Protein AF-A0A7L4PI75-F1 (afdb_monomer_lite)

Secondary structure (DSSP, 8-state):
-HHHHHHHHHHHHHHHHHHHHHHHHHHHHHHHHHHHTT---S-SEEEETTEEEEEE-STTSSS-EEEEEEEHHHHHHHHHHHHHHTT--GGGT-EEEEEPPP----TT-----S----PPEEEEE-THHHHHHHHHHHHHTTTPEEEEEEETTEEEEEEEEEPPP-

Foldseek 3Di:
DVVVVVVVLLVQLLVLLCVVCVVVLVVQVVVLVCVLVVNDPPDQWDCDPNWIWGWADDPPDDATWIKIKDFPVVSVVSSCVSCVVSVHHQVNQFDWDWDADDDDDDPDDDDDDPDPHPDTDTDGDRCVVVSVVVNQVVLVVVQWHWDWDDDPPTIMIMTIHHRDDD

pLDDT: mean 74.2, std 16.5, range [35.09, 92.38]

Structure (mmCIF, N/CA/C/O backbone):
data_AF-A0A7L4PI75-F1
#
_entry.id   AF-A0A7L4PI75-F1
#
loop_
_atom_site.group_PDB
_atom_site.id
_atom_site.type_sy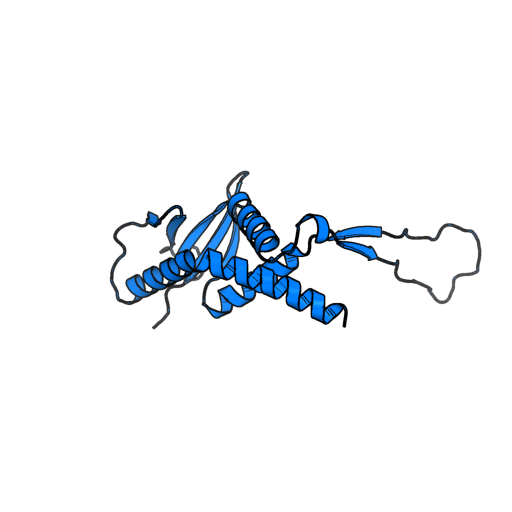mbol
_atom_site.label_atom_id
_atom_site.label_alt_id
_atom_site.label_comp_id
_atom_site.label_asym_id
_atom_site.label_entity_id
_atom_site.label_seq_id
_atom_site.pdbx_PDB_ins_code
_atom_site.Cartn_x
_atom_site.Cartn_y
_atom_site.Cartn_z
_atom_site.occupancy
_atom_site.B_iso_or_equiv
_atom_site.auth_seq_id
_atom_site.auth_comp_id
_atom_site.auth_asym_id
_atom_site.auth_atom_id
_atom_site.pdbx_PDB_model_num
ATOM 1 N N . MET A 1 1 ? 1.010 -5.432 -28.015 1.00 50.91 1 MET A N 1
ATOM 2 C CA . MET A 1 1 ? 2.170 -6.319 -27.777 1.00 50.91 1 MET A CA 1
ATOM 3 C C . MET A 1 1 ? 3.178 -5.773 -26.766 1.00 50.91 1 MET A C 1
ATOM 5 O O . MET A 1 1 ? 3.318 -6.403 -25.735 1.00 50.91 1 MET A O 1
ATOM 9 N N . ARG A 1 2 ? 3.870 -4.633 -26.975 1.00 57.34 2 ARG A N 1
ATOM 10 C CA . ARG A 1 2 ? 4.796 -4.093 -25.939 1.00 57.34 2 ARG A CA 1
ATOM 11 C C . ARG A 1 2 ? 4.088 -3.529 -24.696 1.00 57.34 2 ARG A C 1
ATOM 13 O O . ARG A 1 2 ? 4.632 -3.617 -23.606 1.00 57.34 2 ARG A O 1
ATOM 20 N N . ARG A 1 3 ? 2.881 -2.971 -24.863 1.00 58.78 3 ARG A N 1
ATOM 21 C CA . ARG A 1 3 ? 2.066 -2.420 -23.766 1.00 58.78 3 ARG A CA 1
ATOM 22 C C . ARG A 1 3 ? 1.552 -3.514 -22.822 1.00 58.78 3 ARG A C 1
ATOM 24 O O . ARG A 1 3 ? 1.600 -3.326 -21.618 1.00 58.78 3 ARG A O 1
ATOM 31 N N . ASP A 1 4 ? 1.167 -4.661 -23.377 1.00 71.19 4 ASP A N 1
ATOM 32 C CA . ASP A 1 4 ? 0.613 -5.791 -22.618 1.00 71.19 4 ASP A CA 1
ATOM 33 C C . ASP A 1 4 ? 1.690 -6.430 -21.726 1.00 71.19 4 ASP A C 1
ATOM 35 O O . ASP A 1 4 ? 1.517 -6.518 -20.520 1.00 71.19 4 ASP A O 1
ATOM 39 N N . ALA A 1 5 ? 2.880 -6.702 -22.278 1.00 75.69 5 ALA A N 1
ATOM 40 C CA . ALA A 1 5 ? 3.997 -7.265 -21.510 1.00 75.69 5 ALA A CA 1
ATOM 41 C C . ALA A 1 5 ? 4.513 -6.341 -20.388 1.00 75.69 5 ALA A C 1
ATOM 43 O O . ALA A 1 5 ? 5.070 -6.814 -19.396 1.00 75.69 5 ALA A O 1
ATOM 44 N N . ARG A 1 6 ? 4.359 -5.021 -20.553 1.00 76.50 6 ARG A N 1
ATOM 45 C CA . ARG A 1 6 ? 4.706 -4.026 -19.531 1.00 76.50 6 ARG A CA 1
ATOM 46 C C . ARG A 1 6 ? 3.695 -4.041 -18.390 1.00 76.50 6 ARG A C 1
ATOM 48 O O . ARG A 1 6 ? 4.110 -4.098 -17.239 1.00 76.50 6 ARG A O 1
ATOM 55 N N . ILE A 1 7 ? 2.401 -4.032 -18.709 1.00 80.12 7 ILE A N 1
ATOM 56 C CA . ILE A 1 7 ? 1.324 -4.128 -17.714 1.00 80.12 7 ILE A CA 1
ATOM 57 C C . ILE A 1 7 ? 1.468 -5.434 -16.920 1.00 80.12 7 ILE A C 1
ATOM 59 O O . ILE A 1 7 ? 1.566 -5.382 -15.701 1.00 80.12 7 ILE A O 1
ATOM 63 N N . ASP A 1 8 ? 1.677 -6.567 -17.599 1.00 83.31 8 ASP A N 1
ATOM 64 C CA . ASP A 1 8 ? 1.905 -7.871 -16.955 1.00 83.31 8 ASP A CA 1
ATOM 65 C C . ASP A 1 8 ? 3.137 -7.886 -16.028 1.00 83.31 8 ASP A C 1
ATOM 67 O O . ASP A 1 8 ? 3.242 -8.686 -15.094 1.00 83.31 8 ASP A O 1
ATOM 71 N N . ARG A 1 9 ? 4.141 -7.046 -16.309 1.00 83.94 9 ARG A N 1
ATOM 72 C CA . ARG A 1 9 ? 5.330 -6.902 -15.460 1.00 83.94 9 ARG A CA 1
ATOM 73 C C . ARG A 1 9 ? 4.995 -6.112 -14.198 1.00 83.94 9 ARG A C 1
ATOM 75 O O . ARG A 1 9 ? 5.340 -6.567 -13.113 1.00 83.94 9 ARG A O 1
ATOM 82 N N . LEU A 1 10 ? 4.318 -4.975 -14.343 1.00 86.25 10 LEU A N 1
ATOM 83 C CA . LEU A 1 10 ? 3.906 -4.130 -13.221 1.00 86.25 10 LEU A CA 1
ATOM 84 C C . LEU A 1 10 ? 2.918 -4.856 -12.305 1.00 86.25 10 LEU A C 1
ATOM 86 O O . LEU A 1 10 ? 3.100 -4.833 -11.091 1.00 86.25 10 LEU A O 1
ATOM 90 N N . ASP A 1 11 ? 1.959 -5.586 -12.878 1.00 87.81 11 ASP A N 1
ATOM 91 C CA . ASP A 1 11 ? 0.988 -6.388 -12.128 1.00 87.81 11 ASP A CA 1
ATOM 92 C C . ASP A 1 11 ? 1.660 -7.479 -11.286 1.00 87.81 11 ASP A C 1
ATOM 94 O O . ASP A 1 11 ? 1.264 -7.711 -10.144 1.00 87.81 11 ASP A O 1
ATOM 98 N N . ARG A 1 12 ? 2.712 -8.127 -11.804 1.00 88.69 12 ARG A N 1
ATOM 99 C CA . ARG A 1 12 ? 3.480 -9.117 -11.028 1.00 88.69 12 ARG A CA 1
ATOM 100 C C . ARG A 1 12 ? 4.191 -8.488 -9.836 1.00 88.69 12 ARG A C 1
ATOM 102 O O . ARG A 1 12 ? 4.108 -9.028 -8.738 1.00 88.69 12 ARG A O 1
ATOM 109 N N . ILE A 1 13 ? 4.829 -7.334 -10.033 1.00 89.31 13 ILE A N 1
ATOM 110 C CA . ILE A 1 13 ? 5.494 -6.614 -8.938 1.00 89.31 13 ILE A CA 1
ATOM 111 C C . ILE A 1 13 ? 4.457 -6.173 -7.902 1.00 89.31 13 ILE A C 1
ATOM 113 O O . ILE A 1 13 ? 4.661 -6.384 -6.709 1.00 89.31 13 ILE A O 1
ATOM 117 N N . ALA A 1 14 ? 3.328 -5.611 -8.340 1.00 90.44 14 ALA A N 1
ATOM 118 C CA . ALA A 1 14 ? 2.244 -5.205 -7.452 1.00 90.44 14 ALA A CA 1
ATOM 119 C C . ALA A 1 14 ? 1.698 -6.395 -6.643 1.00 90.44 14 ALA A C 1
ATOM 121 O O . ALA A 1 14 ? 1.503 -6.275 -5.434 1.00 90.44 14 ALA A O 1
ATOM 122 N N . ALA A 1 15 ? 1.520 -7.560 -7.272 1.00 91.25 15 ALA A N 1
ATOM 123 C CA . ALA A 1 15 ? 1.101 -8.780 -6.588 1.00 91.25 15 ALA A CA 1
ATOM 124 C C . ALA A 1 15 ? 2.119 -9.242 -5.527 1.00 91.25 15 ALA A C 1
ATOM 126 O O . ALA A 1 15 ? 1.714 -9.607 -4.425 1.00 91.25 15 ALA A O 1
ATOM 127 N N . GLU A 1 16 ? 3.422 -9.174 -5.812 1.00 92.38 16 GLU A N 1
ATOM 128 C CA . GLU A 1 16 ? 4.480 -9.492 -4.838 1.00 92.38 16 GLU A CA 1
ATOM 129 C C . GLU A 1 16 ? 4.520 -8.497 -3.666 1.00 92.38 16 GLU A C 1
ATOM 131 O O . GLU A 1 16 ? 4.692 -8.898 -2.507 1.00 92.38 16 GLU A O 1
ATOM 136 N N . VAL A 1 17 ? 4.311 -7.202 -3.936 1.00 91.88 17 VAL A N 1
ATOM 137 C CA . VAL A 1 17 ? 4.186 -6.173 -2.891 1.00 91.88 17 VAL A CA 1
ATOM 138 C C . VAL A 1 17 ? 2.980 -6.478 -2.002 1.00 91.88 17 VAL A C 1
ATOM 140 O O . VAL A 1 17 ? 3.128 -6.564 -0.785 1.00 91.88 17 VAL A O 1
ATOM 143 N N . LEU A 1 18 ? 1.802 -6.705 -2.588 1.00 92.06 18 LEU A N 1
ATOM 144 C CA . LEU A 1 18 ? 0.574 -7.014 -1.848 1.00 92.06 18 LEU A CA 1
ATOM 145 C C . LEU A 1 18 ? 0.684 -8.322 -1.059 1.00 92.06 18 LEU A C 1
ATOM 147 O O . LEU A 1 18 ? 0.222 -8.386 0.079 1.00 92.06 18 LEU A O 1
ATOM 151 N N . GLY A 1 19 ? 1.323 -9.345 -1.630 1.00 91.69 19 GLY A N 1
ATOM 152 C CA . GLY A 1 19 ? 1.611 -10.601 -0.942 1.00 91.69 19 GLY A CA 1
ATOM 153 C C . GLY A 1 19 ? 2.495 -10.383 0.284 1.00 91.69 19 GLY A C 1
ATOM 154 O O . GLY A 1 19 ? 2.195 -10.893 1.362 1.00 91.69 19 GLY A O 1
ATOM 155 N N . SER A 1 20 ? 3.524 -9.545 0.154 1.00 89.69 20 SER A N 1
ATOM 156 C CA . SER A 1 20 ? 4.416 -9.190 1.263 1.00 89.69 20 SER A CA 1
ATOM 157 C C . SER A 1 20 ? 3.734 -8.320 2.329 1.00 89.69 20 SER A C 1
ATOM 159 O O . SER A 1 20 ? 4.077 -8.411 3.504 1.00 89.69 20 SER A O 1
ATOM 161 N N . LEU A 1 21 ? 2.741 -7.509 1.949 1.00 90.69 21 LEU A N 1
ATOM 162 C CA . LEU A 1 21 ? 1.905 -6.737 2.878 1.00 90.69 21 LEU A CA 1
ATOM 163 C C . LEU A 1 21 ? 0.782 -7.575 3.518 1.00 90.69 21 LEU A C 1
ATOM 165 O O . LEU A 1 21 ? 0.109 -7.090 4.426 1.00 90.69 21 LEU A O 1
ATOM 169 N N . GLY A 1 22 ? 0.555 -8.814 3.070 1.00 89.06 22 GLY A N 1
ATOM 170 C CA . GLY A 1 22 ? -0.646 -9.591 3.384 1.00 89.06 22 GLY A CA 1
ATOM 171 C C . GLY A 1 22 ? -0.906 -9.804 4.878 1.00 89.06 22 GLY A C 1
ATOM 172 O O . GLY A 1 22 ? -2.045 -9.654 5.326 1.00 89.06 22 GLY A O 1
ATOM 173 N N . GLU A 1 23 ? 0.130 -10.104 5.664 1.00 87.38 23 GLU A N 1
ATOM 174 C CA . GLU A 1 23 ? 0.005 -10.286 7.120 1.00 87.38 23 GLU A CA 1
ATOM 175 C C . GLU A 1 23 ? -0.354 -8.971 7.825 1.00 87.38 23 GLU A C 1
ATOM 177 O O . GLU A 1 23 ? -1.240 -8.945 8.681 1.00 87.38 23 GLU A O 1
ATOM 182 N N . MET A 1 24 ? 0.262 -7.862 7.407 1.00 89.69 24 MET A N 1
ATOM 183 C CA . MET A 1 24 ? -0.026 -6.524 7.929 1.00 89.69 24 MET A CA 1
ATOM 184 C C . MET A 1 24 ? -1.449 -6.072 7.576 1.00 89.69 24 MET A C 1
ATOM 186 O O . MET A 1 24 ? -2.165 -5.583 8.449 1.00 89.69 24 MET A O 1
ATOM 190 N N . ILE A 1 25 ? -1.899 -6.302 6.337 1.00 89.94 25 ILE A N 1
ATOM 191 C CA . ILE A 1 25 ? -3.275 -6.002 5.911 1.00 89.94 25 ILE A CA 1
ATOM 192 C C . ILE A 1 25 ? -4.276 -6.837 6.718 1.00 89.94 25 ILE A C 1
ATOM 194 O O . ILE A 1 25 ? -5.273 -6.310 7.202 1.00 89.94 25 ILE A O 1
ATOM 198 N N . SER A 1 26 ? -3.990 -8.124 6.927 1.00 89.44 26 SER A N 1
ATOM 199 C CA . SER A 1 26 ? -4.847 -9.002 7.735 1.00 89.44 26 SER A CA 1
ATOM 200 C C . SER A 1 26 ? -4.919 -8.539 9.196 1.00 89.44 26 SER A C 1
ATOM 202 O O . SER A 1 26 ? -5.973 -8.625 9.826 1.00 89.44 26 SER A O 1
ATOM 204 N N . ALA A 1 27 ? -3.817 -8.008 9.738 1.00 88.12 27 ALA A N 1
ATOM 205 C CA . ALA A 1 27 ? -3.800 -7.401 11.064 1.00 88.12 27 ALA A CA 1
ATOM 206 C C . ALA A 1 27 ? -4.647 -6.116 11.118 1.00 88.12 27 ALA A C 1
ATOM 208 O O . ALA A 1 27 ? -5.445 -5.974 12.045 1.00 88.12 27 ALA A O 1
ATOM 209 N N . LEU A 1 28 ? -4.545 -5.227 10.116 1.00 88.75 28 LEU A N 1
ATOM 210 C CA . LEU A 1 28 ? -5.413 -4.044 9.995 1.00 88.75 28 LEU A CA 1
ATOM 211 C C . LEU A 1 28 ? -6.896 -4.437 9.983 1.00 88.75 28 LEU A C 1
ATOM 213 O O . LEU A 1 28 ? -7.673 -3.916 10.783 1.00 88.75 28 LEU A O 1
ATOM 217 N N . GLU A 1 29 ? -7.266 -5.401 9.137 1.00 89.25 29 GLU A N 1
ATOM 218 C CA . GLU A 1 29 ? -8.634 -5.921 9.020 1.00 89.25 29 GLU A CA 1
ATOM 219 C C . GLU A 1 29 ? -9.141 -6.503 10.343 1.00 89.25 29 GLU A C 1
ATOM 221 O O . GLU A 1 29 ? -10.248 -6.190 10.787 1.00 89.25 29 GLU A O 1
ATOM 226 N N . GLY A 1 30 ? -8.330 -7.328 11.009 1.00 87.31 30 GLY A N 1
ATOM 227 C CA . GLY A 1 30 ? -8.685 -7.926 12.294 1.00 87.31 30 GLY A CA 1
ATOM 228 C C . GLY A 1 30 ? -8.881 -6.888 13.400 1.00 87.31 30 GLY A C 1
ATOM 229 O O . GLY A 1 30 ? -9.808 -7.010 14.205 1.00 87.31 30 GLY A O 1
ATOM 230 N N . MET A 1 31 ? -8.045 -5.848 13.429 1.00 86.88 31 MET A N 1
ATOM 231 C CA . MET A 1 31 ? -8.150 -4.756 14.398 1.00 86.88 31 MET A CA 1
ATOM 232 C C . MET A 1 31 ? -9.382 -3.884 14.144 1.00 86.88 31 MET A C 1
ATOM 234 O O . MET A 1 31 ? -10.126 -3.607 15.085 1.00 86.88 31 MET A O 1
ATOM 238 N N . ALA A 1 32 ? -9.630 -3.500 12.889 1.00 85.62 32 ALA A N 1
ATOM 239 C CA . ALA A 1 32 ? -10.792 -2.697 12.520 1.00 85.62 32 ALA A CA 1
ATOM 240 C C . ALA A 1 32 ? -12.106 -3.423 12.853 1.00 85.62 32 ALA A C 1
ATOM 242 O O . ALA A 1 32 ? -13.006 -2.828 13.444 1.00 85.62 32 ALA A O 1
ATOM 243 N N . ARG A 1 33 ? -12.182 -4.733 12.572 1.00 85.00 33 ARG A N 1
ATOM 244 C CA . ARG A 1 33 ? -13.334 -5.574 12.943 1.00 85.00 33 ARG A CA 1
ATOM 245 C C . ARG A 1 33 ? -13.491 -5.737 14.448 1.00 85.00 33 ARG A C 1
ATOM 247 O O . ARG A 1 33 ? -14.596 -5.614 14.953 1.00 85.00 33 ARG A O 1
ATOM 254 N N . SER A 1 34 ? -12.397 -5.972 15.175 1.00 83.31 34 SER A N 1
ATOM 255 C CA . SER A 1 34 ? -12.455 -6.111 16.638 1.00 83.31 34 SER A CA 1
ATOM 256 C C . SER A 1 34 ? -13.036 -4.858 17.295 1.00 83.31 34 SER A C 1
ATOM 258 O O . SER A 1 34 ? -13.853 -4.968 18.208 1.00 83.31 34 SER A O 1
ATOM 260 N N . GLN A 1 35 ? -12.654 -3.678 16.803 1.00 81.00 35 GLN A N 1
ATOM 261 C CA . GLN A 1 35 ? -13.195 -2.419 17.298 1.00 81.00 35 GLN A CA 1
ATOM 262 C C . GLN A 1 35 ? -14.682 -2.249 16.946 1.00 81.00 35 GLN A C 1
ATOM 264 O O . GLN A 1 35 ? -15.443 -1.810 17.807 1.00 81.00 35 GLN A O 1
ATOM 269 N N . ALA A 1 36 ? -15.095 -2.622 15.728 1.00 78.06 36 ALA A N 1
ATOM 270 C CA . ALA A 1 36 ? -16.501 -2.606 15.312 1.00 78.06 36 ALA A CA 1
ATOM 271 C C . ALA A 1 36 ? -17.369 -3.554 16.161 1.00 78.06 36 ALA A C 1
ATOM 273 O O . ALA A 1 36 ? -18.442 -3.174 16.614 1.00 78.06 36 ALA A O 1
ATOM 274 N N . ASP A 1 37 ? -16.843 -4.729 16.518 1.00 79.81 37 ASP A N 1
ATOM 275 C CA . ASP A 1 37 ? -17.486 -5.693 17.424 1.00 79.81 37 ASP A CA 1
ATOM 276 C C . ASP A 1 37 ? -17.534 -5.217 18.898 1.00 79.81 37 ASP A C 1
ATOM 278 O O . ASP A 1 37 ? -17.852 -5.990 19.808 1.00 79.81 37 ASP A O 1
ATOM 282 N N . GLY A 1 38 ? -17.152 -3.965 19.177 1.00 70.12 38 GLY A N 1
ATOM 283 C CA . GLY A 1 38 ? -17.125 -3.376 20.515 1.00 70.12 38 GLY A CA 1
ATOM 284 C C . GLY A 1 38 ? -15.997 -3.900 21.409 1.00 70.12 38 GLY A C 1
ATOM 285 O O . GLY A 1 38 ? -15.953 -3.587 22.604 1.00 70.12 38 GLY A O 1
ATOM 286 N N . ARG A 1 39 ? -15.056 -4.687 20.866 1.00 71.06 39 ARG A N 1
ATOM 287 C CA . ARG A 1 39 ? -13.869 -5.133 21.604 1.00 71.06 39 ARG A CA 1
ATOM 288 C C . ARG A 1 39 ? -12.845 -4.012 21.577 1.00 71.06 39 ARG A C 1
ATOM 290 O O . ARG A 1 39 ? -12.043 -3.904 20.655 1.00 71.06 39 ARG A O 1
ATOM 297 N N . SER A 1 40 ? -12.884 -3.186 22.619 1.00 66.75 40 SER A N 1
ATOM 298 C CA . SER A 1 40 ? -11.924 -2.101 22.795 1.00 66.75 40 SER A CA 1
ATOM 299 C C . SER A 1 40 ? -10.501 -2.649 22.784 1.00 66.75 40 SER A C 1
ATOM 301 O O . SER A 1 40 ? -10.112 -3.449 23.643 1.00 66.75 40 SER A O 1
ATOM 303 N N . LEU A 1 41 ? -9.723 -2.214 21.802 1.00 68.44 41 LEU A N 1
ATOM 304 C CA . LEU A 1 41 ? -8.289 -2.431 21.793 1.00 68.44 41 LEU A CA 1
ATOM 305 C C . LEU A 1 41 ? -7.688 -1.613 22.944 1.00 68.44 41 LEU A C 1
ATOM 307 O O . LEU A 1 41 ? -7.776 -0.388 22.989 1.00 68.44 41 LEU A O 1
ATOM 311 N N . SER A 1 42 ? -7.103 -2.312 23.914 1.00 59.78 42 SER A N 1
ATOM 312 C CA . SER A 1 42 ? -6.676 -1.753 25.202 1.00 59.78 42 SER A CA 1
ATOM 313 C C . SER A 1 42 ? -5.508 -0.764 25.118 1.00 59.78 42 SER A C 1
ATOM 315 O O . SER A 1 42 ? -5.241 -0.068 26.097 1.00 59.78 42 SER A O 1
ATOM 317 N N . SER A 1 43 ? -4.827 -0.674 23.972 1.00 62.16 43 SER A N 1
ATOM 318 C CA . SER A 1 43 ? -3.751 0.285 23.723 1.00 62.16 43 SER A CA 1
ATOM 319 C C . SER A 1 43 ? -4.002 1.060 22.435 1.00 62.16 43 SER A C 1
ATOM 321 O O . SER A 1 43 ? -4.351 0.472 21.412 1.00 62.16 43 SER A O 1
ATOM 323 N N . ARG A 1 44 ? -3.768 2.377 22.486 1.00 64.19 44 ARG A N 1
ATOM 324 C CA . ARG A 1 44 ? -3.780 3.252 21.305 1.00 64.19 44 ARG A CA 1
ATOM 325 C C . ARG A 1 44 ? -2.591 3.001 20.386 1.00 64.19 44 ARG A C 1
ATOM 327 O O . ARG A 1 44 ? -2.749 3.193 19.191 1.00 64.19 44 ARG A O 1
ATOM 334 N N . ASP A 1 45 ? -1.476 2.520 20.936 1.00 66.94 45 ASP A N 1
ATOM 335 C CA . ASP A 1 45 ? -0.288 2.114 20.189 1.00 66.94 45 ASP A CA 1
ATOM 336 C C . ASP A 1 45 ? -0.047 0.620 20.390 1.00 66.94 45 ASP A C 1
ATOM 338 O O . ASP A 1 45 ? 0.163 0.139 21.509 1.00 66.94 45 ASP A O 1
ATOM 342 N N . LEU A 1 46 ? -0.082 -0.131 19.301 1.00 75.25 46 LEU A N 1
ATOM 343 C CA . LEU A 1 46 ? 0.116 -1.570 19.290 1.00 75.25 46 LEU A CA 1
ATOM 344 C C . LEU A 1 46 ? 1.308 -1.890 18.402 1.00 75.25 46 LEU A C 1
ATOM 346 O O . LEU A 1 46 ? 1.435 -1.395 17.284 1.00 75.25 46 LEU A O 1
ATOM 350 N N . ARG A 1 47 ? 2.199 -2.740 18.904 1.00 74.50 47 ARG A N 1
ATOM 351 C CA . ARG A 1 47 ? 3.265 -3.315 18.094 1.00 74.50 47 ARG A CA 1
ATOM 352 C C . ARG A 1 47 ? 2.878 -4.748 17.781 1.00 74.50 47 ARG A C 1
ATOM 354 O O . ARG A 1 47 ? 2.881 -5.593 18.673 1.00 74.50 47 ARG A O 1
ATOM 361 N N . ILE A 1 48 ? 2.489 -4.990 16.536 1.00 71.44 48 ILE A N 1
ATOM 362 C CA . ILE A 1 48 ? 2.179 -6.328 16.035 1.00 71.44 48 ILE A CA 1
ATOM 363 C C . ILE A 1 48 ? 3.277 -6.657 15.034 1.00 71.44 48 ILE A C 1
ATOM 365 O O . ILE A 1 48 ? 3.497 -5.907 14.082 1.00 71.44 48 ILE A O 1
ATOM 369 N N . MET A 1 49 ? 3.993 -7.752 15.292 1.00 73.94 49 MET A N 1
ATOM 370 C CA . MET A 1 49 ? 5.238 -8.073 14.592 1.00 73.94 49 MET A CA 1
ATOM 371 C C . MET A 1 49 ? 6.241 -6.905 14.700 1.00 73.94 49 MET A C 1
ATOM 373 O O . MET A 1 49 ? 6.453 -6.369 15.791 1.00 73.94 49 MET A O 1
ATOM 377 N N . ASP A 1 50 ? 6.822 -6.479 13.578 1.00 75.69 50 ASP A N 1
ATOM 378 C CA . ASP A 1 50 ? 7.739 -5.341 13.496 1.00 75.69 50 ASP A CA 1
ATOM 379 C C . ASP A 1 50 ? 7.051 -4.021 13.118 1.00 75.69 50 ASP A C 1
ATOM 381 O O . ASP A 1 50 ? 7.720 -3.003 12.934 1.00 75.69 50 ASP A O 1
ATOM 385 N N . HIS A 1 51 ? 5.718 -4.004 13.049 1.00 78.25 51 HIS A N 1
ATOM 386 C CA . HIS A 1 51 ? 4.953 -2.847 12.600 1.00 78.25 51 HIS A CA 1
ATOM 387 C C . HIS A 1 51 ? 4.292 -2.106 13.761 1.00 78.25 51 HIS A C 1
ATOM 389 O O . HIS A 1 51 ? 3.814 -2.700 14.734 1.00 78.25 51 HIS A O 1
ATOM 395 N N . ARG A 1 52 ? 4.263 -0.776 13.648 1.00 82.00 52 ARG A N 1
ATOM 396 C CA . ARG A 1 52 ? 3.570 0.103 14.589 1.00 82.00 52 ARG A CA 1
ATOM 397 C C . ARG A 1 52 ? 2.163 0.372 14.071 1.00 82.00 52 ARG A C 1
ATOM 399 O O . ARG A 1 52 ? 2.001 0.905 12.976 1.00 82.00 52 ARG A O 1
ATOM 406 N N . PHE A 1 53 ? 1.177 0.024 14.883 1.00 84.44 53 PHE A N 1
ATOM 407 C CA . PHE A 1 53 ? -0.229 0.308 14.657 1.00 84.44 53 PHE A CA 1
ATOM 408 C C . PHE A 1 53 ? -0.698 1.342 15.666 1.00 84.44 53 PHE A C 1
ATOM 410 O O . PHE A 1 53 ? -0.383 1.234 16.851 1.00 84.44 53 PHE A O 1
ATOM 417 N N . THR A 1 54 ? -1.466 2.318 15.207 1.00 84.25 54 THR A N 1
ATOM 418 C CA . THR A 1 54 ? -2.088 3.328 16.051 1.00 84.25 54 THR A CA 1
ATOM 419 C C . THR A 1 54 ? -3.589 3.361 15.804 1.00 84.25 54 THR A C 1
ATOM 421 O O . THR A 1 54 ? -4.070 3.125 14.693 1.00 84.25 54 THR A O 1
ATOM 424 N N . ILE A 1 55 ? -4.353 3.614 16.861 1.00 80.62 55 ILE A N 1
ATOM 425 C CA . ILE A 1 55 ? -5.803 3.771 16.779 1.00 80.62 55 ILE A CA 1
ATOM 426 C C . ILE A 1 55 ? -6.117 5.258 16.772 1.00 80.62 55 ILE A C 1
ATOM 428 O O . ILE A 1 55 ? -5.951 5.947 17.782 1.00 80.62 55 ILE A O 1
ATOM 432 N N . ARG A 1 56 ? -6.613 5.748 15.639 1.00 78.06 56 ARG A N 1
ATOM 433 C CA . ARG A 1 56 ? -7.079 7.125 15.500 1.00 78.06 56 ARG A CA 1
ATOM 434 C C . ARG A 1 56 ? -8.560 7.175 15.862 1.00 78.06 56 ARG A C 1
ATOM 436 O O . ARG A 1 56 ? -9.388 6.691 15.098 1.00 78.06 56 ARG A O 1
ATOM 443 N N . GLN A 1 57 ? -8.876 7.729 17.033 1.00 67.38 57 GLN A N 1
ATOM 444 C CA . GLN A 1 57 ? -10.254 7.851 17.536 1.00 67.38 57 GLN A CA 1
ATOM 445 C C . GLN A 1 57 ? -10.845 9.266 17.410 1.00 67.38 57 GLN A C 1
ATOM 447 O O . GLN A 1 57 ? -12.058 9.398 17.517 1.00 67.38 57 GLN A O 1
ATOM 452 N N . ASP A 1 58 ? -10.021 10.294 17.171 1.00 57.25 58 ASP A N 1
ATOM 453 C CA . ASP A 1 58 ? -10.415 11.695 17.382 1.00 57.25 58 ASP A CA 1
ATOM 454 C C . ASP A 1 58 ? -10.925 12.437 16.128 1.00 57.25 58 ASP A C 1
ATOM 456 O O . ASP A 1 58 ? -10.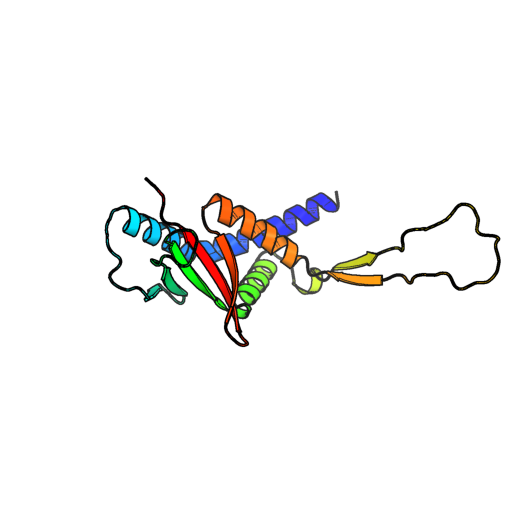491 12.225 14.992 1.00 57.25 58 ASP A O 1
ATOM 460 N N . ASP A 1 59 ? -11.782 13.409 16.437 1.00 48.81 59 ASP A N 1
ATOM 461 C CA . ASP A 1 59 ? -12.614 14.374 15.698 1.00 48.81 59 ASP A CA 1
ATOM 462 C C . ASP A 1 59 ? -11.884 15.280 14.675 1.00 48.81 59 ASP A C 1
ATOM 464 O O . ASP A 1 59 ? -12.476 16.192 14.096 1.00 48.81 59 ASP A O 1
ATOM 468 N N . GLN A 1 60 ? -10.584 15.068 14.466 1.00 48.81 60 GLN A N 1
ATOM 469 C CA . GLN A 1 60 ? -9.685 15.900 13.646 1.00 48.81 60 GLN A CA 1
ATOM 470 C C . GLN A 1 60 ? -9.418 15.298 12.252 1.00 48.81 60 GLN A C 1
ATOM 472 O O . GLN A 1 60 ? -8.605 15.817 11.487 1.00 48.81 60 GLN A O 1
ATOM 477 N N . GLY A 1 61 ? -10.086 14.196 11.903 1.00 53.50 61 GLY A N 1
ATOM 478 C CA . GLY A 1 61 ? -9.978 13.548 10.598 1.00 53.50 61 GLY A CA 1
ATOM 479 C C . GLY A 1 61 ? -11.273 12.842 10.188 1.00 53.50 61 GLY A C 1
ATOM 480 O O . GLY A 1 61 ? -12.154 12.639 11.021 1.00 53.50 61 GLY A O 1
ATOM 481 N N . PRO A 1 62 ? -11.412 12.465 8.904 1.00 55.94 62 PRO A N 1
ATOM 482 C CA . PRO A 1 62 ? -12.579 11.736 8.434 1.00 55.94 62 PRO A CA 1
ATOM 483 C C . PRO A 1 62 ? -12.500 10.303 8.977 1.00 55.94 62 PRO A C 1
ATOM 485 O O . PRO A 1 62 ? -11.670 9.509 8.536 1.00 55.94 62 PRO A O 1
ATOM 488 N N . SER A 1 63 ? -13.339 10.031 9.970 1.00 68.38 63 SER A N 1
ATOM 489 C CA . SER A 1 63 ? -13.643 8.728 10.568 1.00 68.38 63 SER A CA 1
ATOM 490 C C . SER A 1 63 ? -12.542 8.054 11.416 1.00 68.38 63 SER A C 1
ATOM 492 O O . SER A 1 63 ? -11.340 8.113 11.109 1.00 68.38 63 SER A O 1
ATOM 494 N N . PRO A 1 64 ? -12.952 7.389 12.514 1.00 81.50 64 PRO A N 1
ATOM 495 C CA . PRO A 1 64 ? -12.052 6.618 13.355 1.00 81.50 64 PRO A CA 1
ATOM 496 C C . PRO A 1 64 ? -11.509 5.396 12.595 1.00 81.50 64 PRO A C 1
ATOM 498 O O . PRO A 1 64 ? -12.203 4.790 11.776 1.00 81.50 64 PRO A O 1
ATOM 501 N N . ALA A 1 65 ? -10.230 5.080 12.807 1.00 86.94 65 ALA A N 1
ATOM 502 C CA . ALA A 1 65 ? -9.486 4.149 11.960 1.00 86.94 65 ALA A CA 1
ATOM 503 C C . ALA A 1 65 ? -8.317 3.475 12.691 1.00 86.94 65 ALA A C 1
ATOM 505 O O . ALA A 1 65 ? -7.769 4.014 13.658 1.00 86.94 65 ALA A O 1
ATOM 506 N N . VAL A 1 66 ? -7.873 2.335 12.159 1.00 88.81 66 VAL A N 1
ATOM 507 C CA . VAL A 1 66 ? -6.557 1.756 12.463 1.00 88.81 66 VAL A CA 1
ATOM 508 C C . VAL A 1 66 ? -5.553 2.262 11.439 1.00 88.81 66 VAL A C 1
ATOM 510 O O . VAL A 1 66 ? -5.818 2.228 10.237 1.00 88.81 66 VAL A O 1
ATOM 513 N N . VAL A 1 67 ? -4.393 2.714 11.904 1.00 89.62 67 VAL A N 1
ATOM 514 C CA . VAL A 1 67 ? -3.301 3.187 11.054 1.00 89.62 67 VAL A CA 1
ATOM 515 C C . VAL A 1 67 ? -2.069 2.335 11.310 1.00 89.62 67 VAL A C 1
ATOM 517 O O . VAL A 1 67 ? -1.635 2.208 12.447 1.00 89.62 67 VAL A O 1
ATOM 520 N N . CYS A 1 68 ? -1.479 1.768 10.263 1.00 90.31 68 CYS A N 1
ATOM 521 C CA . CYS A 1 68 ? -0.133 1.210 10.315 1.00 90.31 68 CYS A CA 1
ATOM 522 C C . CYS A 1 68 ? 0.848 2.219 9.712 1.00 90.31 68 CYS A C 1
ATOM 524 O O . CYS A 1 68 ? 0.642 2.680 8.587 1.00 90.31 68 CYS A O 1
ATOM 526 N N . THR A 1 69 ? 1.902 2.563 10.452 1.00 89.88 69 THR A N 1
ATOM 527 C CA . THR A 1 69 ? 2.889 3.569 10.037 1.00 89.88 69 THR A CA 1
ATOM 528 C C . THR A 1 69 ? 4.204 2.911 9.659 1.00 89.88 69 THR A C 1
ATOM 530 O O . THR A 1 69 ? 4.784 2.157 10.444 1.00 89.88 69 THR A O 1
ATOM 533 N N . TRP A 1 70 ? 4.672 3.224 8.457 1.00 90.19 70 TRP A N 1
ATOM 534 C CA . TRP A 1 70 ? 5.965 2.825 7.912 1.00 90.19 70 TRP A CA 1
ATOM 535 C C . TRP A 1 70 ? 6.767 4.066 7.534 1.00 90.19 70 TRP A C 1
ATOM 537 O O . TRP A 1 70 ? 6.194 5.111 7.236 1.00 90.19 70 TRP A O 1
ATOM 547 N N . THR A 1 71 ? 8.088 3.954 7.495 1.00 89.44 71 THR A N 1
ATOM 548 C CA . THR A 1 71 ? 8.931 4.986 6.882 1.00 89.44 71 THR A CA 1
ATOM 549 C C . THR A 1 71 ? 8.909 4.842 5.359 1.00 89.44 71 THR A C 1
ATOM 551 O O . THR A 1 71 ? 8.676 3.753 4.818 1.00 89.44 71 THR A O 1
ATOM 554 N N . SER A 1 72 ? 9.171 5.934 4.642 1.00 85.75 72 SER A N 1
ATOM 555 C CA . SER A 1 72 ? 9.311 5.912 3.182 1.00 85.75 72 SER A CA 1
ATOM 556 C C . SER A 1 72 ? 10.374 4.915 2.719 1.00 85.75 72 SER A C 1
ATOM 558 O O . SER A 1 72 ? 10.158 4.208 1.735 1.00 85.75 72 SER A O 1
ATOM 560 N N . GLU A 1 73 ? 11.473 4.795 3.468 1.00 87.75 73 GLU A N 1
ATOM 561 C CA . GLU A 1 73 ? 12.553 3.844 3.203 1.00 87.75 73 GLU A CA 1
ATOM 562 C C . GLU A 1 73 ? 12.071 2.394 3.317 1.00 87.75 73 GLU A C 1
ATOM 564 O O . GLU A 1 73 ? 12.322 1.590 2.423 1.00 87.75 73 GLU A O 1
ATOM 569 N N . GLN A 1 74 ? 11.315 2.050 4.366 1.00 88.88 74 GLN A N 1
ATOM 570 C CA . GLN A 1 74 ? 10.767 0.698 4.522 1.00 88.88 74 GLN A CA 1
ATOM 571 C C . GLN A 1 74 ? 9.864 0.320 3.343 1.00 88.88 74 GLN A C 1
ATOM 573 O O . GLN A 1 74 ? 9.975 -0.778 2.792 1.00 88.88 74 GLN A O 1
ATOM 578 N N . TYR A 1 75 ? 8.990 1.238 2.927 1.00 87.94 75 TYR A N 1
ATOM 579 C CA . TYR A 1 75 ? 8.091 0.997 1.802 1.00 87.94 75 TYR A CA 1
ATOM 580 C C . TYR A 1 75 ? 8.828 0.965 0.454 1.00 87.94 75 TYR A C 1
ATOM 582 O O . TYR A 1 75 ? 8.472 0.203 -0.447 1.00 87.94 75 TYR A O 1
ATOM 590 N N . TYR A 1 76 ? 9.881 1.767 0.296 1.00 85.88 76 TYR A N 1
ATOM 591 C CA . TYR A 1 76 ? 10.746 1.725 -0.878 1.00 85.88 76 TYR A CA 1
ATOM 592 C C . TYR A 1 76 ? 11.486 0.386 -0.990 1.00 85.88 76 TYR A C 1
ATOM 594 O O . TYR A 1 76 ? 11.385 -0.277 -2.022 1.00 85.88 76 TYR A O 1
ATOM 602 N N . GLN A 1 77 ? 12.148 -0.058 0.081 1.00 87.12 77 GLN A N 1
ATOM 603 C CA . GLN A 1 77 ? 12.886 -1.325 0.107 1.00 87.12 77 GLN A CA 1
ATOM 604 C C . GLN A 1 77 ? 11.987 -2.527 -0.185 1.00 87.12 77 GLN A C 1
ATOM 606 O O . GLN A 1 77 ? 12.374 -3.424 -0.933 1.00 87.12 77 GLN A O 1
ATOM 611 N N . LEU A 1 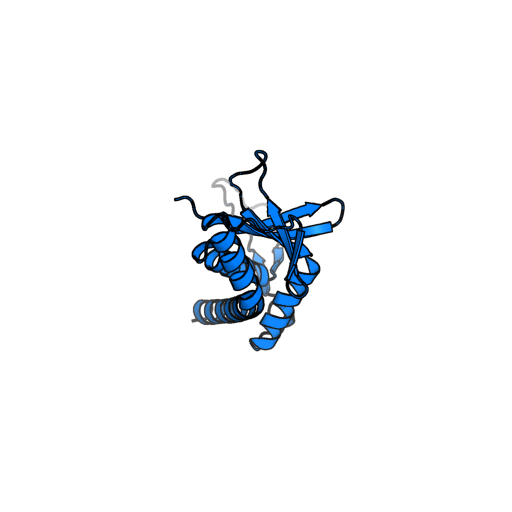78 ? 10.753 -2.521 0.329 1.00 89.25 78 LEU A N 1
ATOM 612 C CA . LEU A 1 78 ? 9.765 -3.548 0.011 1.00 89.25 78 LEU A CA 1
ATOM 613 C C . LEU A 1 78 ? 9.531 -3.678 -1.501 1.00 89.25 78 LEU A C 1
ATOM 615 O O . LEU A 1 78 ? 9.531 -4.786 -2.036 1.00 89.25 78 LEU A O 1
ATOM 619 N N . ARG A 1 79 ? 9.355 -2.548 -2.196 1.00 87.19 79 ARG A N 1
ATOM 620 C CA . ARG A 1 79 ? 9.115 -2.525 -3.646 1.00 87.19 79 ARG A CA 1
ATOM 621 C C . ARG A 1 79 ? 10.331 -2.989 -4.439 1.00 87.19 79 ARG A C 1
ATOM 623 O O . ARG A 1 79 ? 10.159 -3.707 -5.419 1.00 87.19 79 ARG A O 1
ATOM 630 N N . VAL A 1 80 ? 11.540 -2.633 -4.002 1.00 84.69 80 VAL A N 1
ATOM 631 C CA . VAL A 1 80 ? 12.790 -3.115 -4.615 1.00 84.69 80 VAL A CA 1
ATOM 632 C C . VAL A 1 80 ? 12.876 -4.639 -4.517 1.00 84.69 80 VAL A C 1
ATOM 634 O O . VAL A 1 80 ? 13.046 -5.314 -5.528 1.00 84.69 80 VAL A O 1
ATOM 637 N N . VAL A 1 81 ? 12.662 -5.196 -3.322 1.00 87.69 81 VAL A N 1
ATOM 638 C CA . VAL A 1 81 ? 12.695 -6.651 -3.105 1.00 87.69 81 VAL A CA 1
ATOM 639 C C . VAL A 1 81 ? 11.597 -7.368 -3.899 1.00 87.69 81 VAL A C 1
ATOM 641 O O . VAL A 1 81 ? 11.844 -8.437 -4.458 1.00 87.69 81 VAL A O 1
ATOM 644 N N . ALA A 1 82 ? 10.392 -6.800 -3.974 1.00 88.06 82 ALA A N 1
ATOM 645 C CA . ALA A 1 82 ? 9.292 -7.357 -4.761 1.00 88.06 82 ALA A CA 1
ATOM 646 C C . ALA A 1 82 ? 9.589 -7.352 -6.272 1.00 88.06 82 ALA A C 1
ATOM 648 O O . ALA A 1 82 ? 9.276 -8.322 -6.970 1.00 88.06 82 ALA A O 1
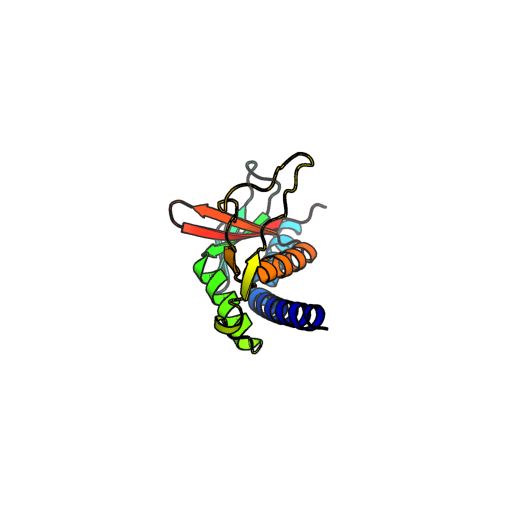ATOM 649 N N . ALA A 1 83 ? 10.232 -6.294 -6.774 1.00 83.81 83 ALA A N 1
ATOM 650 C CA . ALA A 1 83 ? 10.680 -6.215 -8.160 1.00 83.81 83 ALA A CA 1
ATOM 651 C C . ALA A 1 83 ? 11.724 -7.298 -8.468 1.00 83.81 83 ALA A C 1
ATOM 653 O O . ALA A 1 83 ? 11.540 -8.080 -9.407 1.00 83.81 83 ALA A O 1
ATOM 654 N N . ASP A 1 84 ? 12.742 -7.433 -7.615 1.00 85.19 84 ASP A N 1
ATOM 655 C CA . ASP A 1 84 ? 13.779 -8.456 -7.764 1.00 85.19 84 ASP A CA 1
ATOM 656 C C . ASP A 1 84 ? 13.185 -9.876 -7.749 1.00 85.19 84 ASP A C 1
ATOM 658 O O . ASP A 1 84 ? 13.503 -10.696 -8.614 1.00 85.19 84 ASP A O 1
ATOM 662 N N . ARG A 1 85 ? 12.252 -10.163 -6.827 1.00 85.56 85 ARG A N 1
ATOM 663 C CA . ARG A 1 85 ? 11.538 -11.456 -6.757 1.00 85.56 85 ARG A CA 1
ATOM 664 C C . ARG A 1 85 ? 10.688 -11.743 -7.991 1.00 85.56 85 ARG A C 1
ATOM 666 O O . ARG A 1 85 ? 10.583 -12.895 -8.403 1.00 85.56 85 ARG A O 1
ATOM 673 N N . SER A 1 86 ? 10.146 -10.704 -8.620 1.00 83.19 86 SER A N 1
ATOM 674 C CA . SER A 1 86 ? 9.383 -10.811 -9.869 1.00 83.19 86 SER A CA 1
ATOM 675 C C . SER A 1 86 ? 10.266 -11.055 -11.103 1.00 83.19 86 SER A C 1
ATOM 677 O O . SER A 1 86 ? 9.750 -11.145 -12.223 1.00 83.19 86 SER A O 1
ATOM 679 N N . GLY A 1 87 ? 11.593 -11.147 -10.931 1.00 78.88 87 GLY A N 1
ATOM 680 C CA . GLY A 1 87 ? 12.557 -11.253 -12.027 1.00 78.88 87 GLY A CA 1
ATOM 681 C C . GLY A 1 87 ? 12.722 -9.935 -12.783 1.00 78.88 87 GLY A C 1
ATOM 682 O O . GLY A 1 87 ? 12.950 -9.927 -13.995 1.00 78.88 87 GLY A O 1
ATOM 683 N N . VAL A 1 88 ? 12.522 -8.816 -12.089 1.00 72.25 88 VAL A N 1
ATOM 684 C CA . VAL A 1 88 ? 12.571 -7.472 -12.651 1.00 72.25 88 VAL A CA 1
ATOM 685 C C . VAL A 1 88 ? 13.600 -6.664 -11.885 1.00 72.25 88 VAL A C 1
ATOM 687 O O . VAL A 1 88 ? 13.297 -6.083 -10.849 1.00 72.25 88 VAL A O 1
ATOM 690 N N . ALA A 1 89 ? 14.828 -6.631 -12.396 1.00 66.19 89 ALA A N 1
ATOM 691 C CA . ALA A 1 89 ? 15.868 -5.843 -11.758 1.00 66.19 89 ALA A CA 1
ATOM 692 C C . ALA A 1 89 ? 15.501 -4.355 -11.815 1.00 66.19 89 ALA A C 1
ATOM 694 O O . ALA A 1 89 ? 15.090 -3.843 -12.857 1.00 66.19 89 ALA A O 1
ATOM 695 N N . PHE A 1 90 ? 15.715 -3.639 -10.715 1.00 61.66 90 PHE A N 1
ATOM 696 C CA . PHE A 1 90 ? 15.449 -2.200 -10.636 1.00 61.66 90 PHE A CA 1
ATOM 697 C C . PHE A 1 90 ? 16.171 -1.397 -11.736 1.00 61.66 90 PHE A C 1
ATOM 699 O O . PHE A 1 90 ? 15.607 -0.476 -12.317 1.00 61.66 90 PHE A O 1
ATOM 706 N N . ALA A 1 91 ? 17.398 -1.788 -12.094 1.00 59.19 91 ALA A N 1
ATOM 707 C CA . ALA A 1 91 ? 18.151 -1.160 -13.184 1.00 59.19 91 ALA A CA 1
ATOM 708 C C . ALA A 1 91 ? 17.498 -1.346 -14.570 1.00 59.19 91 ALA A C 1
ATOM 710 O O . ALA A 1 91 ? 17.736 -0.552 -15.475 1.00 59.19 91 ALA A O 1
ATOM 711 N N . GLU A 1 92 ? 16.665 -2.376 -14.747 1.00 56.12 92 GLU A N 1
ATOM 712 C CA . GLU A 1 92 ? 15.889 -2.601 -15.974 1.00 56.12 92 GLU A CA 1
ATOM 713 C C . GLU A 1 92 ? 14.572 -1.818 -15.998 1.00 56.12 92 GLU A C 1
ATOM 715 O O . GLU A 1 92 ? 13.882 -1.821 -17.018 1.00 56.12 92 GLU A O 1
ATOM 720 N N . LEU A 1 93 ? 14.200 -1.194 -14.877 1.00 56.94 93 LEU A N 1
ATOM 721 C CA . LEU A 1 93 ? 13.009 -0.367 -14.756 1.00 56.94 93 LEU A CA 1
ATOM 722 C C . LEU A 1 93 ? 13.286 1.100 -15.096 1.00 56.94 93 LEU A C 1
ATOM 724 O O . LEU A 1 93 ? 12.340 1.796 -15.426 1.00 56.94 93 LEU A O 1
ATOM 728 N N . GLU A 1 94 ? 14.530 1.589 -15.084 1.00 56.62 94 GLU A N 1
ATOM 729 C CA . GLU A 1 94 ? 14.828 2.961 -15.525 1.00 56.62 94 GLU A CA 1
ATOM 730 C C . GLU A 1 94 ? 14.515 3.151 -17.022 1.00 56.62 94 GLU A C 1
ATOM 732 O O . GLU A 1 94 ? 15.354 2.958 -17.907 1.00 56.62 94 GLU A O 1
ATOM 737 N N . GLU A 1 95 ? 13.284 3.565 -17.318 1.00 57.78 95 GLU A N 1
ATOM 738 C CA . GLU A 1 95 ? 12.847 3.894 -18.665 1.00 57.78 95 GLU A CA 1
ATOM 739 C C . GLU A 1 95 ? 13.216 5.349 -18.967 1.00 57.78 95 GLU A C 1
ATOM 741 O O . GLU A 1 95 ? 12.923 6.278 -18.212 1.00 57.78 95 GLU A O 1
ATOM 746 N N . ARG A 1 96 ? 13.875 5.574 -20.105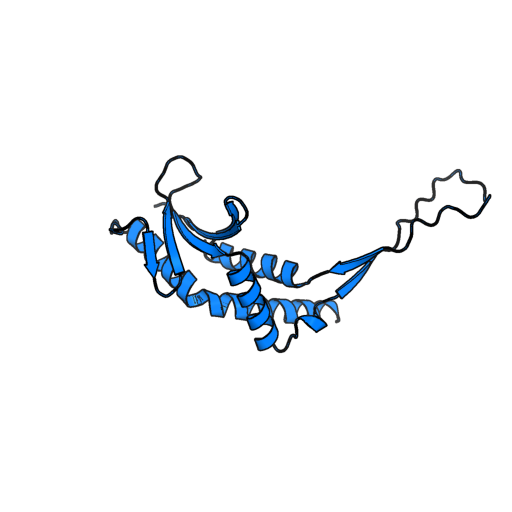 1.00 52.34 96 ARG A N 1
ATOM 747 C CA . ARG A 1 96 ? 14.137 6.925 -20.609 1.00 52.34 96 ARG A CA 1
ATOM 748 C C . ARG A 1 96 ? 12.993 7.345 -21.521 1.00 52.34 96 ARG A C 1
ATOM 750 O O . ARG A 1 96 ? 12.944 6.946 -22.683 1.00 52.34 96 ARG A O 1
ATOM 757 N N . CYS A 1 97 ? 12.098 8.181 -21.009 1.00 46.19 97 CYS A N 1
ATOM 758 C CA . CYS A 1 97 ? 11.047 8.802 -21.802 1.00 46.19 97 CYS A CA 1
ATOM 759 C C . CYS A 1 97 ? 11.617 9.995 -22.570 1.00 46.19 97 CYS A C 1
ATOM 761 O O . CYS A 1 97 ? 12.100 10.962 -21.979 1.00 46.19 97 CYS A O 1
ATOM 763 N N . VAL A 1 98 ? 11.551 9.925 -23.898 1.00 52.34 98 VAL A N 1
ATOM 764 C CA . VAL A 1 98 ? 11.911 11.024 -24.795 1.00 52.34 98 VAL A CA 1
ATOM 765 C C . VAL A 1 98 ? 10.635 11.792 -25.126 1.00 52.34 98 VAL A C 1
ATOM 767 O O . VAL A 1 98 ? 9.809 11.308 -25.897 1.00 52.34 98 VAL A O 1
ATOM 770 N N . ASN A 1 99 ? 10.459 12.981 -24.551 1.00 49.00 99 ASN A N 1
ATOM 771 C CA . ASN A 1 99 ? 9.349 13.853 -24.933 1.00 49.00 99 ASN A CA 1
ATOM 772 C C . ASN A 1 99 ? 9.766 14.684 -26.145 1.00 49.00 99 ASN A C 1
ATOM 774 O O . ASN A 1 99 ? 10.718 15.468 -26.073 1.00 49.00 99 ASN A O 1
ATOM 778 N N . MET A 1 100 ? 9.043 14.509 -27.249 1.00 47.03 100 MET A N 1
ATOM 779 C CA . MET A 1 100 ? 9.173 15.373 -28.417 1.00 47.03 100 MET A CA 1
ATOM 780 C C . MET A 1 100 ? 8.426 16.687 -28.153 1.00 47.03 100 MET A C 1
ATOM 782 O O . MET A 1 100 ? 7.324 16.647 -27.599 1.00 47.03 100 MET A O 1
ATOM 786 N N . PRO A 1 101 ? 8.988 17.847 -28.528 1.00 53.09 101 PRO A N 1
ATOM 787 C CA . PRO A 1 101 ? 8.276 19.114 -28.424 1.00 53.09 101 PRO A CA 1
ATOM 788 C C . PRO A 1 101 ? 7.007 19.086 -29.286 1.00 53.09 101 PRO A C 1
ATOM 790 O O . PRO A 1 101 ? 7.007 18.548 -30.396 1.00 53.09 101 PRO A O 1
ATOM 793 N N . ALA A 1 102 ? 5.929 19.683 -28.776 1.00 47.50 102 ALA A N 1
ATOM 794 C CA . ALA A 1 102 ? 4.745 19.951 -29.578 1.00 47.50 102 ALA A CA 1
ATOM 795 C C . ALA A 1 102 ? 5.103 20.960 -30.678 1.00 47.50 102 ALA A C 1
ATOM 797 O O . ALA A 1 102 ? 5.784 21.957 -30.435 1.00 47.50 102 ALA A O 1
ATOM 798 N N . MET A 1 103 ? 4.667 20.666 -31.897 1.00 48.81 103 MET A N 1
ATOM 799 C CA . MET A 1 103 ? 4.908 21.495 -33.067 1.00 48.81 103 MET A CA 1
ATOM 800 C C . MET A 1 103 ? 3.884 22.637 -33.068 1.00 48.81 103 MET A C 1
ATOM 802 O O . MET A 1 103 ? 2.778 22.487 -33.577 1.00 48.81 103 MET A O 1
ATOM 806 N N . GLU A 1 104 ? 4.224 23.753 -32.427 1.00 46.16 104 GLU A N 1
ATOM 807 C CA . GLU A 1 104 ? 3.446 24.994 -32.499 1.00 46.16 104 GLU A CA 1
ATOM 808 C C . GLU A 1 104 ? 3.769 25.680 -33.836 1.00 46.16 104 GLU A C 1
ATOM 810 O O . GLU A 1 104 ? 4.741 26.425 -33.943 1.00 46.16 104 GLU A O 1
ATOM 815 N N . PHE A 1 105 ? 2.995 25.389 -34.883 1.00 53.81 105 PHE A N 1
ATOM 816 C CA . PHE A 1 105 ? 2.950 26.252 -36.063 1.00 53.81 105 PHE A CA 1
ATOM 817 C C . PHE A 1 105 ? 1.733 27.165 -35.934 1.00 53.81 105 PHE A C 1
ATOM 819 O O . PHE A 1 105 ? 0.605 26.726 -36.141 1.00 53.81 105 PHE A O 1
ATOM 826 N N . GLU A 1 106 ? 1.959 28.426 -35.574 1.00 45.56 106 GLU A N 1
ATOM 827 C CA . GLU A 1 106 ? 0.971 29.481 -35.809 1.00 45.56 106 GLU A CA 1
ATOM 828 C C . GLU A 1 106 ? 0.986 29.856 -37.302 1.00 45.56 106 GLU A C 1
ATOM 830 O O . GLU A 1 106 ? 2.041 29.836 -37.941 1.00 45.56 106 GLU A O 1
ATOM 835 N N . GLU A 1 107 ? -0.186 30.168 -37.866 1.00 45.44 107 GLU A N 1
ATOM 836 C CA . GLU A 1 107 ? -0.433 30.296 -39.316 1.00 45.44 107 GLU A CA 1
ATOM 837 C C . GLU A 1 107 ? 0.326 31.446 -40.022 1.00 45.44 107 GLU A C 1
ATOM 839 O O . GLU A 1 107 ? 0.241 31.552 -41.242 1.00 45.44 107 GLU A O 1
ATOM 844 N N . ASP A 1 108 ? 1.130 32.247 -39.309 1.00 47.12 108 ASP A N 1
ATOM 845 C CA . ASP A 1 108 ? 1.776 33.467 -39.829 1.00 47.12 108 ASP A CA 1
ATOM 846 C C . ASP A 1 108 ? 3.316 33.538 -39.646 1.00 47.12 108 ASP A C 1
ATOM 848 O O . ASP A 1 108 ? 3.904 34.621 -39.591 1.00 47.12 108 ASP A O 1
ATOM 852 N N . LEU A 1 109 ? 4.034 32.407 -39.588 1.00 45.28 109 LEU A N 1
ATOM 853 C CA . LEU A 1 109 ? 5.507 32.421 -39.491 1.00 45.28 109 LEU A CA 1
ATOM 854 C C . LEU A 1 109 ? 6.216 32.299 -40.855 1.00 45.28 109 LEU A C 1
ATOM 856 O O . LEU A 1 109 ? 6.373 31.220 -41.427 1.00 45.28 109 LEU A O 1
ATOM 860 N N . VAL A 1 110 ? 6.722 33.440 -41.341 1.00 43.91 110 VAL A N 1
ATOM 861 C CA . VAL A 1 110 ? 7.706 33.546 -42.434 1.00 43.91 110 VAL A CA 1
ATOM 862 C C . VAL A 1 110 ? 9.005 32.840 -42.029 1.00 43.91 110 VAL A C 1
ATOM 864 O O . VAL A 1 110 ? 9.580 33.118 -40.979 1.00 43.91 110 VAL A O 1
ATOM 867 N N . THR A 1 111 ? 9.502 31.945 -42.885 1.00 53.25 111 THR A N 1
ATOM 868 C CA . THR A 1 111 ? 10.751 31.196 -42.687 1.00 53.25 111 THR A CA 1
ATOM 869 C C . THR A 1 111 ? 11.957 32.137 -42.613 1.00 53.25 111 THR A C 1
ATOM 871 O O . THR A 1 111 ? 12.466 32.588 -43.641 1.00 53.25 111 THR A O 1
ATOM 874 N N . GLY A 1 112 ? 12.438 32.421 -41.404 1.00 36.03 112 GLY A N 1
ATOM 875 C CA . GLY A 1 112 ? 13.617 33.251 -41.180 1.00 36.03 112 GLY A CA 1
ATOM 876 C C . GLY A 1 112 ? 14.299 32.933 -39.851 1.00 36.03 112 GLY A C 1
ATOM 877 O O . GLY A 1 112 ? 13.766 33.226 -38.791 1.00 36.03 112 GLY A O 1
ATOM 878 N N . SER A 1 113 ? 15.516 32.392 -39.948 1.00 35.09 113 SER A N 1
ATOM 879 C CA . SER A 1 113 ? 16.508 32.110 -38.892 1.00 35.09 113 SER A CA 1
ATOM 880 C C . SER A 1 113 ? 16.242 30.951 -37.912 1.00 35.09 113 SER A C 1
ATOM 882 O O . SER A 1 113 ? 15.203 30.820 -37.276 1.00 35.09 113 SER A O 1
ATOM 884 N N . PHE A 1 114 ? 17.253 30.080 -37.829 1.00 45.62 114 PHE A N 1
ATOM 885 C CA . PHE A 1 114 ? 17.377 28.931 -36.937 1.00 45.62 114 PHE A CA 1
ATOM 886 C C . PHE A 1 114 ? 17.465 29.389 -35.475 1.00 45.62 114 PHE A C 1
ATOM 888 O O . PHE A 1 114 ? 18.551 29.758 -35.055 1.00 45.62 114 PHE A O 1
ATOM 895 N N . GLU A 1 115 ? 16.383 29.322 -34.694 1.00 38.47 115 GLU A N 1
ATOM 896 C CA . GLU A 1 115 ? 16.488 29.338 -33.217 1.00 38.47 115 GLU A CA 1
ATOM 897 C C . GLU A 1 115 ? 15.230 28.837 -32.471 1.00 38.47 115 GLU A C 1
ATOM 899 O O . GLU A 1 115 ? 15.035 29.124 -31.297 1.00 38.47 115 GLU A O 1
ATOM 904 N N . ALA A 1 116 ? 14.371 28.034 -33.114 1.00 41.81 116 ALA A N 1
ATOM 905 C CA . ALA A 1 116 ? 13.105 27.574 -32.519 1.00 41.81 116 ALA A CA 1
ATOM 906 C C . ALA A 1 116 ? 13.057 26.066 -32.191 1.00 41.81 116 ALA A C 1
ATOM 908 O O . ALA A 1 116 ? 12.009 25.435 -32.302 1.00 41.81 116 ALA A O 1
ATOM 909 N N . TRP A 1 117 ? 14.172 25.454 -31.782 1.00 43.28 117 TRP A N 1
ATOM 910 C CA . TRP A 1 117 ? 14.152 24.070 -31.287 1.00 43.28 117 TRP A CA 1
ATOM 911 C C . TRP A 1 117 ? 14.025 24.068 -29.757 1.00 43.28 117 TRP A C 1
ATOM 913 O O . TRP A 1 117 ? 15.028 24.097 -29.046 1.00 43.28 117 TRP A O 1
ATOM 923 N N . LYS A 1 118 ? 12.791 24.008 -29.230 1.00 49.75 118 LYS A N 1
ATOM 924 C CA . LYS A 1 118 ? 12.559 23.577 -27.837 1.00 49.75 118 LYS A CA 1
ATOM 925 C C . LYS A 1 118 ? 13.078 22.135 -27.738 1.00 49.75 118 LYS A C 1
ATOM 927 O O . LYS A 1 118 ? 12.544 21.240 -28.383 1.00 49.75 118 LYS A O 1
ATOM 932 N N . GLY A 1 119 ? 14.198 21.950 -27.040 1.00 47.88 119 GLY A N 1
ATOM 933 C CA . GLY A 1 119 ? 15.006 20.731 -27.087 1.00 47.88 119 GLY A CA 1
ATOM 934 C C . GLY A 1 119 ? 14.256 19.449 -26.712 1.00 47.88 119 GLY A C 1
ATOM 935 O O . GLY A 1 119 ? 13.283 19.462 -25.962 1.00 47.88 119 GLY A O 1
ATOM 936 N N . ILE A 1 120 ? 14.753 18.323 -27.222 1.00 47.59 120 ILE A N 1
ATOM 937 C CA . ILE A 1 120 ? 14.331 16.982 -26.812 1.00 47.59 120 ILE A CA 1
ATOM 938 C C . ILE A 1 120 ? 14.628 16.824 -25.313 1.00 47.59 120 ILE A C 1
ATOM 940 O O . ILE A 1 120 ? 15.791 16.862 -24.912 1.00 47.59 120 ILE A O 1
ATOM 944 N N . SER A 1 121 ? 13.599 16.635 -24.481 1.00 46.22 121 SER A N 1
ATOM 945 C CA . SER A 1 121 ? 13.797 16.343 -23.057 1.00 46.22 121 SER A CA 1
ATOM 946 C C . SER A 1 121 ? 13.739 14.837 -22.832 1.00 46.22 121 SER A C 1
ATOM 948 O O . SER A 1 121 ? 12.729 14.205 -23.150 1.00 46.22 121 SER A O 1
ATOM 950 N N . VAL A 1 122 ? 14.803 14.272 -22.267 1.00 47.44 122 VAL A N 1
ATOM 951 C CA . VAL A 1 122 ? 14.840 12.873 -21.836 1.00 47.44 122 VAL A CA 1
ATOM 952 C C . VAL A 1 122 ? 14.659 12.846 -20.325 1.00 47.44 122 VAL A C 1
ATOM 954 O O . VAL A 1 122 ? 15.509 13.363 -19.601 1.00 47.44 122 VAL A O 1
ATOM 957 N N . LYS A 1 123 ? 13.553 12.277 -19.844 1.00 49.66 123 LYS A N 1
ATOM 958 C CA . LYS A 1 123 ? 13.317 12.055 -18.412 1.00 49.66 123 LYS A CA 1
ATOM 959 C C . LYS A 1 123 ? 13.533 10.581 -18.100 1.00 49.66 123 LYS A C 1
ATOM 961 O O . LYS A 1 123 ? 12.992 9.727 -18.799 1.00 49.66 123 LYS A O 1
ATOM 966 N N . ALA A 1 124 ? 14.315 10.295 -17.066 1.00 53.97 124 ALA A N 1
ATOM 967 C CA . ALA A 1 124 ? 14.270 8.985 -16.435 1.00 53.97 124 ALA A CA 1
ATOM 968 C C . ALA A 1 124 ? 12.936 8.889 -15.684 1.00 53.97 124 ALA A C 1
ATOM 970 O O . ALA A 1 124 ? 12.620 9.773 -14.888 1.00 53.97 124 ALA A O 1
ATOM 971 N N . VAL A 1 125 ? 12.140 7.873 -15.993 1.00 60.41 125 VAL A N 1
ATOM 972 C CA . VAL A 1 125 ? 10.888 7.567 -15.303 1.00 60.41 125 VAL A CA 1
ATOM 973 C C . VAL A 1 125 ? 11.111 6.279 -14.532 1.00 60.41 125 VAL A C 1
ATOM 975 O O . VAL A 1 125 ? 11.613 5.304 -15.092 1.00 60.41 125 VAL A O 1
ATOM 978 N N . ASN A 1 126 ? 10.767 6.290 -13.245 1.00 65.06 126 ASN A N 1
ATOM 979 C CA . ASN A 1 126 ? 10.782 5.092 -12.427 1.00 65.06 126 ASN A CA 1
ATOM 980 C C . ASN A 1 126 ? 9.381 4.455 -12.469 1.00 65.06 126 ASN A C 1
ATOM 982 O O . ASN A 1 126 ? 8.467 4.956 -11.820 1.00 65.06 126 ASN A O 1
ATOM 986 N N . PRO A 1 127 ? 9.178 3.350 -13.197 1.00 67.38 127 PRO A N 1
ATOM 987 C CA . PRO A 1 127 ? 7.885 2.690 -13.334 1.00 67.38 127 PRO A CA 1
ATOM 988 C C . PRO A 1 127 ? 7.401 2.053 -12.023 1.00 67.38 127 PRO A C 1
ATOM 990 O O . PRO A 1 127 ? 6.271 1.580 -11.965 1.00 67.38 127 PRO A O 1
ATOM 993 N N . LEU A 1 128 ? 8.200 2.069 -10.945 1.00 69.00 128 LEU A N 1
ATOM 994 C CA . LEU A 1 128 ? 7.692 1.787 -9.601 1.00 69.00 128 LEU A CA 1
ATOM 995 C C . LEU A 1 128 ? 6.669 2.815 -9.110 1.00 69.00 128 LEU A C 1
ATOM 997 O O . LEU A 1 128 ? 5.974 2.526 -8.138 1.00 69.00 128 LEU A O 1
ATOM 1001 N N . GLU A 1 129 ? 6.580 3.992 -9.731 1.00 73.88 129 GLU A N 1
ATOM 1002 C CA . GLU A 1 129 ? 5.472 4.920 -9.489 1.00 73.88 129 GLU A CA 1
ATOM 1003 C C . GLU A 1 129 ? 4.146 4.308 -9.954 1.00 73.88 129 GLU A C 1
ATOM 1005 O O . GLU A 1 129 ? 3.203 4.254 -9.179 1.00 73.88 129 GLU A O 1
ATOM 1010 N N . GLU A 1 130 ? 4.105 3.685 -11.133 1.00 80.69 130 GLU A N 1
ATOM 1011 C CA . GLU A 1 130 ? 2.899 2.988 -11.614 1.00 80.69 130 GLU A CA 1
ATOM 1012 C C . GLU A 1 130 ? 2.570 1.740 -10.783 1.00 80.69 130 GLU A C 1
ATOM 1014 O O . GLU A 1 130 ? 1.410 1.351 -10.655 1.00 80.69 130 GLU A O 1
ATOM 1019 N N . VAL A 1 131 ? 3.585 1.114 -10.175 1.00 84.56 131 VAL A N 1
ATOM 1020 C CA . VAL A 1 131 ? 3.359 0.053 -9.183 1.00 84.56 131 VAL A CA 1
ATOM 1021 C C . VAL A 1 131 ? 2.665 0.607 -7.937 1.00 84.56 131 VAL A C 1
ATOM 1023 O O . VAL A 1 131 ? 1.853 -0.110 -7.360 1.00 84.56 131 VAL A O 1
ATOM 1026 N N . ILE A 1 132 ? 2.945 1.851 -7.515 1.00 84.19 132 ILE A N 1
ATOM 1027 C CA . ILE A 1 132 ? 2.233 2.465 -6.380 1.00 84.19 132 ILE A CA 1
ATOM 1028 C C . ILE A 1 132 ? 0.751 2.572 -6.710 1.00 84.19 132 ILE A C 1
ATOM 1030 O O . ILE A 1 132 ? -0.048 2.090 -5.917 1.00 84.19 132 ILE A O 1
ATOM 1034 N N . ASP A 1 133 ? 0.405 3.113 -7.878 1.00 86.44 133 ASP A N 1
ATOM 1035 C CA . ASP A 1 133 ? -0.993 3.302 -8.281 1.00 86.44 133 ASP A CA 1
ATOM 1036 C C . ASP A 1 133 ? -1.755 1.965 -8.319 1.00 86.44 133 ASP A C 1
ATOM 1038 O O . ASP A 1 133 ? -2.889 1.858 -7.847 1.00 86.44 133 ASP A O 1
ATOM 1042 N N . LEU A 1 134 ? -1.115 0.906 -8.832 1.00 89.19 134 LEU A N 1
ATOM 1043 C CA . LEU A 1 134 ? -1.693 -0.440 -8.840 1.00 89.19 134 LEU A CA 1
ATOM 1044 C C . LEU A 1 134 ? -1.870 -0.994 -7.425 1.00 89.19 134 LEU A C 1
ATOM 1046 O O . LEU A 1 134 ? -2.923 -1.540 -7.108 1.00 89.19 134 LEU A O 1
ATOM 1050 N N . VAL A 1 135 ? -0.854 -0.875 -6.568 1.00 90.25 135 VAL A N 1
ATOM 1051 C CA . VAL A 1 135 ? -0.931 -1.347 -5.179 1.00 90.25 135 VAL A CA 1
ATOM 1052 C C . VAL A 1 135 ? -2.003 -0.577 -4.412 1.00 90.25 135 VAL A C 1
ATOM 1054 O O . VAL A 1 135 ? -2.799 -1.202 -3.717 1.00 90.25 135 VAL A O 1
ATOM 1057 N N . GLU A 1 136 ? -2.066 0.744 -4.565 1.00 90.12 136 GLU A N 1
ATOM 1058 C CA . GLU A 1 136 ? -3.066 1.608 -3.938 1.00 90.12 136 GLU A CA 1
ATOM 1059 C C . GLU A 1 136 ? -4.478 1.206 -4.360 1.00 90.12 136 GLU A C 1
ATOM 1061 O O . GLU A 1 136 ? -5.289 0.891 -3.494 1.00 90.12 136 GLU A O 1
ATOM 1066 N N . SER A 1 137 ? -4.741 1.068 -5.663 1.00 90.25 137 SER A N 1
ATOM 1067 C CA . SER A 1 137 ? -6.048 0.622 -6.160 1.00 90.25 137 SER A CA 1
ATOM 1068 C C . SER A 1 137 ? -6.476 -0.726 -5.562 1.00 90.25 137 SER A C 1
ATOM 1070 O O . SER A 1 137 ? -7.632 -0.899 -5.179 1.00 90.25 137 SER A O 1
ATOM 1072 N N . ARG A 1 138 ? -5.551 -1.685 -5.419 1.00 90.94 138 ARG A N 1
ATOM 1073 C CA . ARG A 1 138 ? -5.850 -3.002 -4.823 1.00 90.94 138 ARG A CA 1
ATOM 1074 C C . ARG A 1 138 ? -6.028 -2.959 -3.308 1.00 90.94 138 ARG A C 1
ATOM 1076 O O . ARG A 1 138 ? -6.724 -3.808 -2.752 1.00 90.94 138 ARG A O 1
ATOM 1083 N N . LEU A 1 139 ? -5.365 -2.028 -2.629 1.00 91.25 139 LEU A N 1
ATOM 1084 C CA . LEU A 1 139 ? -5.558 -1.785 -1.203 1.00 91.25 139 LEU A CA 1
ATOM 1085 C C . LEU A 1 139 ? -6.920 -1.130 -0.952 1.00 91.25 139 LEU A C 1
ATOM 1087 O O . LEU A 1 139 ? -7.627 -1.551 -0.036 1.00 91.25 139 LEU A O 1
ATOM 1091 N N . GLU A 1 140 ? -7.326 -0.185 -1.800 1.00 89.88 140 GLU A N 1
ATOM 1092 C CA . GLU A 1 140 ? -8.633 0.472 -1.727 1.00 89.88 140 GLU A CA 1
ATOM 1093 C C . GLU A 1 140 ? -9.786 -0.515 -1.924 1.00 89.88 140 GLU A C 1
ATOM 1095 O O . GLU A 1 140 ? -10.751 -0.470 -1.162 1.00 89.88 140 GLU A O 1
ATOM 1100 N N . ASP A 1 141 ? -9.647 -1.481 -2.843 1.00 89.38 141 ASP A N 1
ATOM 1101 C CA . ASP A 1 141 ? -10.598 -2.595 -3.008 1.00 89.38 141 ASP A CA 1
ATOM 1102 C C . ASP A 1 141 ? -10.804 -3.397 -1.702 1.00 89.38 141 ASP A C 1
ATOM 1104 O O . ASP A 1 141 ? -11.841 -4.034 -1.505 1.00 89.38 141 ASP A O 1
ATOM 1108 N N . ARG A 1 142 ? -9.819 -3.371 -0.792 1.00 86.62 142 ARG A N 1
ATOM 1109 C CA . ARG A 1 142 ? -9.863 -4.007 0.537 1.00 86.62 142 ARG A CA 1
ATOM 1110 C C . ARG A 1 142 ? -10.186 -3.033 1.675 1.00 86.62 142 ARG A C 1
ATOM 1112 O O . ARG A 1 142 ? -10.126 -3.421 2.839 1.00 86.62 142 ARG A O 1
ATOM 1119 N N . GLY A 1 143 ? -10.511 -1.778 1.368 1.00 88.00 143 GLY A N 1
ATOM 1120 C CA . GLY A 1 143 ? -10.781 -0.735 2.360 1.00 88.00 143 GLY A CA 1
ATOM 1121 C C . GLY A 1 143 ? -9.533 -0.219 3.085 1.00 88.00 143 GLY A C 1
ATOM 1122 O O . GLY A 1 143 ? -9.651 0.355 4.166 1.00 88.00 143 GLY A O 1
ATOM 1123 N N . VAL A 1 144 ? -8.336 -0.435 2.531 1.00 90.44 144 VAL A N 1
ATOM 1124 C CA . VAL A 1 144 ? -7.081 0.137 3.039 1.00 90.44 144 VAL A CA 1
ATOM 1125 C C . VAL A 1 144 ? -6.689 1.328 2.174 1.00 90.44 144 VAL A C 1
ATOM 1127 O O . VAL A 1 144 ? -6.441 1.188 0.984 1.00 90.44 144 VAL A O 1
ATOM 1130 N N . HIS A 1 145 ? -6.557 2.499 2.784 1.00 90.25 145 HIS A N 1
ATOM 1131 C CA . HIS A 1 145 ? -6.096 3.712 2.118 1.00 90.25 145 HIS A CA 1
ATOM 1132 C C . HIS A 1 145 ? -4.621 3.959 2.407 1.00 90.25 145 HIS A C 1
ATOM 1134 O O . HIS A 1 145 ? -4.201 3.964 3.570 1.00 90.25 145 HIS A O 1
ATOM 1140 N N . LEU A 1 146 ? -3.848 4.222 1.358 1.00 89.19 146 LEU A N 1
ATOM 1141 C CA . LEU A 1 146 ? -2.451 4.617 1.467 1.00 89.19 146 LEU A CA 1
ATOM 1142 C C . LEU A 1 146 ? -2.358 6.145 1.545 1.00 89.19 146 LEU A C 1
ATOM 1144 O O . LEU A 1 146 ? -2.976 6.855 0.760 1.00 89.19 146 LEU A O 1
ATOM 1148 N N . ARG A 1 147 ? -1.600 6.687 2.501 1.00 87.88 147 ARG A N 1
ATOM 1149 C CA . ARG A 1 147 ? -1.322 8.130 2.569 1.00 87.88 147 ARG A CA 1
ATOM 1150 C C . ARG A 1 147 ? 0.137 8.396 2.872 1.00 87.88 147 ARG A C 1
ATOM 1152 O O . ARG A 1 147 ? 0.716 7.778 3.758 1.00 87.88 147 ARG A O 1
ATOM 1159 N N . CYS A 1 148 ? 0.701 9.365 2.166 1.00 84.12 148 CYS A N 1
ATOM 1160 C CA . CYS A 1 148 ? 2.002 9.929 2.480 1.00 84.12 148 CYS A CA 1
ATOM 1161 C C . CYS A 1 148 ? 1.814 11.100 3.453 1.00 84.12 148 CYS A C 1
ATOM 1163 O O . CYS A 1 148 ? 0.995 11.990 3.211 1.00 84.12 148 CYS A O 1
ATOM 1165 N N . CYS A 1 149 ? 2.540 11.093 4.564 1.00 83.44 149 CYS A N 1
ATOM 1166 C CA . CYS A 1 149 ? 2.519 12.150 5.566 1.00 83.44 149 CYS A CA 1
ATOM 1167 C C . CYS A 1 149 ? 3.951 12.593 5.853 1.00 83.44 149 CYS A C 1
ATOM 1169 O O . CYS A 1 149 ? 4.841 11.761 6.002 1.00 83.44 149 CYS A O 1
ATOM 1171 N N . GLN A 1 150 ? 4.172 13.899 5.941 1.00 81.69 150 GLN A N 1
ATOM 1172 C CA . GLN A 1 150 ? 5.456 14.443 6.365 1.00 81.69 150 GLN A CA 1
ATOM 1173 C C . GLN A 1 150 ? 5.410 14.714 7.870 1.00 81.69 150 GLN A C 1
ATOM 1175 O O . GLN A 1 150 ? 4.521 15.430 8.333 1.00 81.69 150 GLN A O 1
ATOM 1180 N N . ASP A 1 151 ? 6.361 14.152 8.612 1.00 81.06 151 ASP A N 1
ATOM 1181 C CA . ASP A 1 151 ? 6.556 14.399 10.041 1.00 81.06 151 ASP A CA 1
ATOM 1182 C C . ASP A 1 151 ? 7.978 14.933 10.264 1.00 81.06 151 ASP A C 1
ATOM 1184 O O . ASP A 1 151 ? 8.967 14.198 10.240 1.00 81.06 151 ASP A O 1
ATOM 1188 N N . GLY A 1 152 ? 8.091 16.259 10.372 1.00 85.69 152 GLY A N 1
ATOM 1189 C CA . GLY A 1 152 ? 9.380 16.951 10.347 1.00 85.69 152 GLY A CA 1
ATOM 1190 C C . GLY A 1 152 ? 10.133 16.719 9.031 1.00 85.69 152 GLY A C 1
ATOM 1191 O O . GLY A 1 152 ? 9.644 17.078 7.955 1.00 85.69 152 GLY A O 1
ATOM 1192 N N . ASP A 1 153 ? 11.321 16.121 9.136 1.00 84.81 153 ASP A N 1
ATOM 1193 C CA . ASP A 1 153 ? 12.186 15.768 8.000 1.00 84.81 153 ASP A CA 1
ATOM 1194 C C . ASP A 1 153 ? 11.964 14.325 7.503 1.00 84.81 153 ASP A C 1
ATOM 1196 O O . ASP A 1 153 ? 12.584 13.902 6.526 1.00 84.81 153 ASP A O 1
ATOM 1200 N N . GLU A 1 154 ? 11.092 13.553 8.160 1.00 84.06 154 GLU A N 1
ATOM 1201 C CA . GLU A 1 154 ? 10.802 12.168 7.796 1.00 84.06 154 GLU A CA 1
ATOM 1202 C C . GLU A 1 154 ? 9.508 12.070 6.978 1.00 84.06 154 GLU A C 1
ATOM 1204 O O . GLU A 1 154 ? 8.495 12.714 7.264 1.00 84.06 154 GLU A O 1
ATOM 1209 N N . ILE A 1 155 ? 9.538 11.240 5.934 1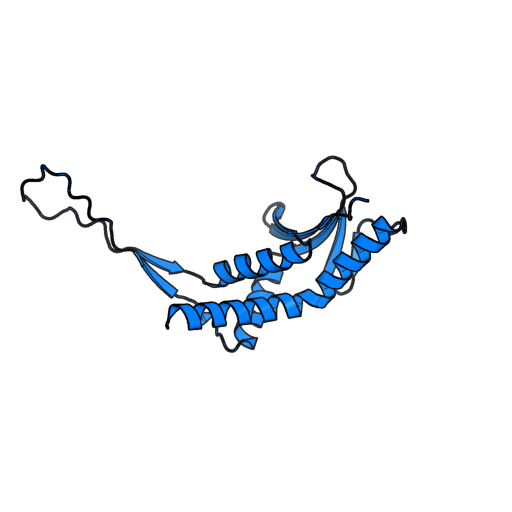.00 85.50 155 ILE A N 1
ATOM 1210 C CA . ILE A 1 155 ? 8.355 10.904 5.141 1.00 85.50 155 ILE A CA 1
ATOM 1211 C C . ILE A 1 155 ? 7.824 9.564 5.640 1.00 85.50 155 ILE A C 1
ATOM 1213 O O . ILE A 1 155 ? 8.516 8.546 5.575 1.00 85.50 155 ILE A O 1
ATOM 1217 N N . LEU A 1 156 ? 6.580 9.567 6.104 1.00 86.62 156 LEU A N 1
ATOM 1218 C CA . LEU A 1 156 ? 5.874 8.405 6.619 1.00 86.62 156 LEU A CA 1
ATOM 1219 C C . LEU A 1 156 ? 4.787 7.955 5.644 1.00 86.62 156 LEU A C 1
ATOM 1221 O O . LEU A 1 156 ? 4.104 8.758 5.008 1.00 86.62 156 LEU A O 1
ATOM 1225 N N . ILE A 1 157 ? 4.615 6.644 5.560 1.00 89.19 157 ILE A N 1
ATOM 1226 C CA . ILE A 1 157 ? 3.583 5.974 4.783 1.00 89.19 157 ILE A CA 1
ATOM 1227 C C . ILE A 1 157 ? 2.575 5.380 5.762 1.00 89.19 157 ILE A C 1
ATOM 1229 O O . ILE A 1 157 ? 2.911 4.542 6.600 1.00 89.19 157 ILE A O 1
ATOM 1233 N N . HIS A 1 158 ? 1.335 5.841 5.673 1.00 90.50 158 HIS A N 1
ATOM 1234 C CA . HIS A 1 158 ? 0.225 5.413 6.509 1.00 90.50 158 HIS A CA 1
ATOM 1235 C C . HIS A 1 158 ? -0.706 4.500 5.722 1.00 90.50 158 HIS A C 1
ATOM 1237 O O . HIS A 1 158 ? -1.336 4.933 4.759 1.00 90.50 158 HIS A O 1
ATOM 1243 N N . PHE A 1 159 ? -0.843 3.260 6.181 1.00 91.69 159 PHE A N 1
ATOM 1244 C CA . PHE A 1 159 ? -1.884 2.337 5.741 1.00 91.69 159 PHE A CA 1
ATOM 1245 C C . PHE A 1 159 ? -3.060 2.479 6.700 1.00 91.69 159 PHE A C 1
ATOM 1247 O O . PHE A 1 159 ? -2.958 2.123 7.872 1.00 91.69 159 PHE A O 1
ATOM 1254 N N . THR A 1 160 ? -4.153 3.062 6.227 1.00 90.31 160 THR A N 1
ATOM 1255 C CA . THR A 1 160 ? -5.308 3.419 7.053 1.00 90.31 160 THR A CA 1
ATOM 1256 C C . THR A 1 160 ? -6.492 2.547 6.686 1.00 90.31 160 THR A C 1
ATOM 1258 O O . THR A 1 160 ? -6.919 2.565 5.538 1.00 90.31 160 THR A O 1
ATOM 1261 N N . MET A 1 161 ? -7.072 1.855 7.660 1.00 90.75 161 MET A N 1
ATOM 1262 C CA . MET A 1 161 ? -8.356 1.182 7.496 1.00 90.75 161 MET A CA 1
ATOM 1263 C C . MET A 1 161 ? -9.392 1.845 8.413 1.00 90.75 161 MET A C 1
ATOM 1265 O O . MET A 1 161 ? -9.207 1.815 9.636 1.00 90.75 161 MET A O 1
ATOM 1269 N N . PRO A 1 162 ? -10.447 2.474 7.864 1.00 86.69 162 PRO A N 1
ATOM 1270 C CA . PRO A 1 162 ? -11.528 3.019 8.671 1.00 86.69 162 PRO A CA 1
ATOM 1271 C C . PRO A 1 162 ? -12.278 1.886 9.373 1.00 86.69 162 PRO A C 1
ATOM 1273 O O . PRO A 1 162 ? -12.307 0.748 8.897 1.00 86.69 162 PRO A O 1
ATOM 1276 N N . PHE A 1 163 ? -12.892 2.189 10.514 1.00 83.31 163 PHE A N 1
ATOM 1277 C CA . PHE A 1 163 ? -13.836 1.246 11.101 1.00 83.31 163 PHE A CA 1
ATOM 1278 C C . PHE A 1 163 ? -15.060 1.124 10.191 1.00 83.31 163 PHE A C 1
ATOM 1280 O O . PHE A 1 163 ? -15.528 2.149 9.691 1.00 83.31 163 PHE A O 1
ATOM 1287 N N . PRO A 1 164 ? -15.557 -0.098 9.938 1.00 74.94 164 PRO A N 1
ATOM 1288 C CA . PRO A 1 164 ? -16.790 -0.265 9.185 1.00 74.94 164 PRO A CA 1
ATOM 1289 C C . PRO A 1 164 ? -17.925 0.466 9.913 1.00 74.94 164 PRO A C 1
ATOM 1291 O O . PRO A 1 164 ? -18.067 0.334 11.128 1.00 74.94 164 PRO A O 1
ATOM 1294 N N . GLU A 1 165 ? -18.680 1.276 9.173 1.00 66.00 165 GLU A N 1
ATOM 1295 C CA . GLU A 1 165 ? -19.910 1.902 9.663 1.00 66.00 165 GLU A CA 1
ATOM 1296 C C . GLU A 1 165 ? -21.037 0.854 9.607 1.00 66.00 165 GLU A C 1
ATOM 1298 O O . GLU A 1 165 ? -21.155 0.146 8.602 1.00 66.00 165 GLU A O 1
ATOM 1303 N N . ASP A 1 166 ? -21.803 0.724 10.696 1.00 55.28 166 ASP A N 1
ATOM 1304 C CA . ASP A 1 166 ? -23.000 -0.135 10.784 1.00 55.28 166 ASP A CA 1
ATOM 1305 C C . ASP A 1 166 ? -24.136 0.336 9.855 1.00 55.28 166 ASP A C 1
ATOM 1307 O O . ASP A 1 166 ? -24.378 1.566 9.774 1.00 55.28 166 ASP A O 1
#

Sequence (166 aa):
MRRDARIDRLDRIAAEVLGSLGEMISALEGMARSQADGRSLSSRDLRIMDHRFTIRQDDQGPSPAVVCTWTSEQYYQLRVVAADRSGVAFAELEERCVNMPAMEFEEDLVTGSFEAWKGISVKAVNPLEEVIDLVESRLEDRGVHLRCCQDGDEILIHFTMPFPED

Radius of gyration: 22.25 Å; chains: 1; bounding box: 41×45×68 Å